Protein AF-A0A0F9PQX2-F1 (afdb_monomer)

Secondary structure (DSSP, 8-state):
--S-SEEE-SSEEEEE-TTSSEEEEEESSEEEEEESSSEEEEEESSEEEEE-TTSS-EEEEETTEEEEESS----S------SSS------SSTT--EEEEEE-TTS-EEEEEEE--SS---SEEEE-STT-------SSS-----S--------SSS--EEEE-TTS-EEEESS--

Mean predicted aligned error: 11.24 Å

Nearest PDB structures (foldseek):
  9c3c-assembly1_g  TM=1.958E-01  e=1.224E-01  Oryctolagus cuniculus
  5jse-assembly1_C  TM=3.329E-01  e=9.497E+00  Bacteriophage sp.
  4s36-assembly1_A  TM=2.434E-01  e=7.700E+00  Pseudomonas aeruginosa

Foldseek 3Di:
DPADQWDDDPFKTWGDDPVNQFIWMDGDFWTFGGPSVGGCWIDGPFWTWHADPVSQWIWIQGPVGIDTGHPDDDDDDDDDDDPDDDDDFDDPDPQDWTWDFDADPVRHTQWIWTDGDDDDDDIDTDGNDPPDDDDDDDPPDDDDDDDDDDDDDDPDPADWDFDQDPVRDTDIDRPYD

Solvent-accessible surface area (backbone atoms only — not comparable to full-atom values): 11531 Å² total; per-residue (Å²): 135,90,69,77,46,70,48,74,61,100,59,40,40,36,42,39,44,96,85,67,51,29,31,40,36,44,39,88,69,38,37,38,35,32,73,53,83,48,62,39,32,39,40,44,95,60,40,38,38,42,39,43,102,81,64,66,32,34,40,39,42,37,90,91,45,78,45,80,38,55,98,73,82,87,80,83,91,85,87,87,84,73,94,75,95,65,91,82,79,73,40,94,50,88,81,45,58,29,70,55,72,42,61,48,98,86,68,51,70,36,28,38,36,36,41,48,69,73,95,82,51,67,85,42,78,45,74,66,45,88,96,68,82,87,82,88,85,53,98,90,58,81,84,85,79,75,99,70,85,78,86,84,85,66,99,53,99,64,70,72,35,82,30,68,50,101,83,70,52,77,45,83,27,78,83,60,119

Radius of gyration: 27.49 Å; Cα contacts (8 Å, |Δi|>4): 256; chains: 1; bounding box: 55×36×87 Å

Sequence (177 aa):
GTNTRFLSDAVTSRMYAPNGADYISIGDSAIYLNDGARARLQIDGTHTYSFSPSGSKWVDVSNSGIALQGDTQITGLYTLIGDSVNLQMKAKTVGLKSVIGWYKSDGTRIGWMGHGTGANYDLTIRNEGTGGNVQLIADSGIVYVNDYLKVSTLTGTGNDYVCVNSVGQMFRSSSGC

Structure (mmCIF, N/CA/C/O backbone):
data_AF-A0A0F9PQX2-F1
#
_entry.id   AF-A0A0F9PQX2-F1
#
loop_
_atom_site.group_PDB
_atom_site.id
_atom_site.type_symbol
_atom_site.label_atom_id
_atom_site.label_alt_id
_atom_site.label_comp_id
_atom_site.label_asym_id
_atom_site.label_entity_id
_atom_site.label_seq_id
_atom_site.pdbx_PDB_ins_code
_atom_site.Cartn_x
_atom_site.Cartn_y
_atom_site.Cartn_z
_atom_site.occupancy
_atom_site.B_iso_or_equiv
_atom_site.auth_seq_id
_atom_site.auth_comp_id
_atom_site.auth_asym_id
_atom_site.auth_atom_id
_atom_site.pdbx_PDB_model_num
ATOM 1 N N . GLY A 1 1 ? 9.577 2.320 -43.385 1.00 61.12 1 GLY A N 1
ATOM 2 C CA . GLY A 1 1 ? 9.754 2.889 -42.035 1.00 61.12 1 GLY A CA 1
ATOM 3 C C . GLY A 1 1 ? 11.234 2.965 -41.746 1.00 61.12 1 GLY A C 1
ATOM 4 O O . GLY A 1 1 ? 11.917 1.999 -42.046 1.00 61.12 1 GLY A O 1
ATOM 5 N N . THR A 1 2 ? 11.720 4.099 -41.248 1.00 71.38 2 THR A N 1
ATOM 6 C CA . THR A 1 2 ? 13.156 4.422 -41.103 1.00 71.38 2 THR A CA 1
ATOM 7 C C . THR A 1 2 ? 13.705 4.213 -39.690 1.00 71.38 2 THR A C 1
ATOM 9 O O . THR A 1 2 ? 14.890 4.423 -39.467 1.00 71.38 2 THR A O 1
ATOM 12 N N . ASN A 1 3 ? 12.866 3.808 -38.734 1.00 76.25 3 ASN A N 1
ATOM 13 C CA . ASN A 1 3 ? 13.283 3.648 -37.343 1.00 76.25 3 ASN A CA 1
ATOM 14 C C . ASN A 1 3 ? 13.968 2.292 -37.129 1.00 76.25 3 ASN A C 1
ATOM 16 O O . ASN A 1 3 ? 13.419 1.247 -37.498 1.00 76.25 3 ASN A O 1
ATOM 20 N N . THR A 1 4 ? 15.141 2.317 -36.493 1.00 83.44 4 THR A N 1
ATOM 21 C CA . THR A 1 4 ? 15.836 1.126 -35.994 1.00 83.44 4 THR A CA 1
ATOM 22 C C . THR A 1 4 ? 14.923 0.376 -35.030 1.00 83.44 4 THR A C 1
ATOM 24 O O . THR A 1 4 ? 14.555 0.897 -33.983 1.00 83.44 4 THR A O 1
ATOM 27 N N . ARG A 1 5 ? 14.540 -0.853 -35.385 1.00 89.56 5 ARG A N 1
ATOM 28 C CA . ARG A 1 5 ? 13.660 -1.683 -34.545 1.00 89.56 5 ARG A CA 1
ATOM 29 C C . ARG A 1 5 ? 14.415 -2.474 -33.493 1.00 89.56 5 ARG A C 1
ATOM 31 O O . ARG A 1 5 ? 13.868 -2.719 -32.428 1.00 89.56 5 ARG A O 1
ATOM 38 N N . PHE A 1 6 ? 15.651 -2.845 -33.800 1.00 93.00 6 PHE A N 1
ATOM 39 C CA . PHE A 1 6 ? 16.544 -3.571 -32.912 1.00 93.00 6 PHE A CA 1
ATOM 40 C C . PHE A 1 6 ? 17.860 -2.811 -32.849 1.00 93.00 6 PHE A C 1
ATOM 42 O O . PHE A 1 6 ? 18.504 -2.606 -33.877 1.00 93.00 6 PHE A O 1
ATOM 49 N N . LEU A 1 7 ? 18.221 -2.367 -31.654 1.00 92.25 7 LEU A N 1
ATOM 50 C CA . LEU A 1 7 ? 19.501 -1.742 -31.356 1.00 92.25 7 LEU A CA 1
ATOM 51 C C . LEU A 1 7 ? 20.230 -2.649 -30.371 1.00 92.25 7 LEU A C 1
ATOM 53 O O . LEU A 1 7 ? 19.628 -3.096 -29.401 1.00 92.25 7 LEU A O 1
ATOM 57 N N . SER A 1 8 ? 21.506 -2.911 -30.609 1.00 95.44 8 SER A N 1
ATOM 58 C CA . SER A 1 8 ? 22.365 -3.602 -29.655 1.00 95.44 8 SER A CA 1
ATOM 59 C C . SER A 1 8 ? 23.750 -2.981 -29.738 1.00 95.44 8 SER A C 1
ATOM 61 O O . SER A 1 8 ? 24.311 -2.870 -30.829 1.00 95.44 8 SER A O 1
ATOM 63 N N . ASP A 1 9 ? 24.253 -2.516 -28.604 1.00 93.62 9 ASP A N 1
ATOM 64 C CA . ASP A 1 9 ? 25.588 -1.955 -28.446 1.00 93.62 9 ASP A CA 1
ATOM 65 C C . ASP A 1 9 ? 26.248 -2.506 -27.171 1.00 93.62 9 ASP A C 1
ATOM 67 O O . ASP A 1 9 ? 25.746 -3.444 -26.550 1.00 93.62 9 ASP A O 1
ATOM 71 N N . ALA A 1 10 ? 27.403 -1.951 -26.802 1.00 93.56 10 ALA A N 1
ATOM 72 C CA . ALA A 1 10 ? 28.181 -2.421 -25.661 1.00 93.56 10 ALA A CA 1
ATOM 73 C C . ALA A 1 10 ? 27.486 -2.241 -24.296 1.00 93.56 10 ALA A C 1
ATOM 75 O O . ALA A 1 10 ? 27.954 -2.827 -23.329 1.00 93.56 10 ALA A O 1
ATOM 76 N N . VAL A 1 11 ? 26.423 -1.433 -24.210 1.00 92.69 11 VAL A N 1
ATOM 77 C CA . VAL A 1 11 ? 25.771 -1.029 -22.951 1.00 92.69 11 VAL A CA 1
ATOM 78 C C . VAL A 1 11 ? 24.292 -1.426 -22.919 1.00 92.69 11 VAL A C 1
ATOM 80 O O . VAL A 1 11 ? 23.706 -1.597 -21.847 1.00 92.69 11 VAL A O 1
ATOM 83 N N . THR A 1 12 ? 23.627 -1.544 -24.073 1.00 94.38 12 THR A N 1
ATOM 84 C CA . THR A 1 12 ? 22.194 -1.847 -24.120 1.00 94.38 12 THR A CA 1
ATOM 85 C C . THR A 1 12 ? 21.776 -2.642 -25.349 1.00 94.38 12 THR A C 1
ATOM 87 O O . THR A 1 12 ? 22.291 -2.480 -26.451 1.00 94.38 12 THR A O 1
ATOM 90 N N . SER A 1 13 ? 20.756 -3.475 -25.165 1.00 96.62 13 SER A N 1
ATOM 91 C CA . SER A 1 13 ? 19.964 -4.054 -26.245 1.00 96.62 13 SER A CA 1
ATOM 92 C C . SER A 1 13 ? 18.519 -3.588 -26.120 1.00 96.62 13 SER A C 1
ATOM 94 O O . SER A 1 13 ? 17.923 -3.690 -25.047 1.00 96.62 13 SER A O 1
ATOM 96 N N . ARG A 1 14 ? 17.950 -3.054 -27.205 1.00 95.75 14 ARG A N 1
ATOM 97 C CA . ARG A 1 14 ? 16.610 -2.456 -27.241 1.00 95.75 14 ARG A CA 1
ATOM 98 C C . ARG A 1 14 ? 15.799 -2.934 -28.433 1.00 95.75 14 ARG A C 1
ATOM 100 O O . ARG A 1 14 ? 16.316 -3.036 -29.545 1.00 95.75 14 ARG A O 1
ATOM 107 N N . MET A 1 15 ? 14.506 -3.129 -28.201 1.00 95.88 15 MET A N 1
ATOM 108 C CA . MET A 1 15 ? 13.505 -3.352 -29.236 1.00 95.88 15 MET A CA 1
ATOM 109 C C . MET A 1 15 ? 12.474 -2.223 -29.197 1.00 95.88 15 MET A C 1
ATOM 111 O O . MET A 1 15 ? 11.785 -2.068 -28.191 1.00 95.88 15 MET A O 1
ATOM 115 N N . TYR A 1 16 ? 12.373 -1.450 -30.278 1.00 95.19 16 TYR A N 1
ATOM 116 C CA . TYR A 1 16 ? 11.485 -0.288 -30.381 1.00 95.19 16 TYR A CA 1
ATOM 117 C C . TYR A 1 16 ? 10.166 -0.627 -31.082 1.00 95.19 16 TYR A C 1
ATOM 119 O O . TYR A 1 16 ? 10.132 -1.364 -32.075 1.00 95.19 16 TYR A O 1
ATOM 127 N N . ALA A 1 17 ? 9.080 -0.016 -30.615 1.00 93.06 17 ALA A N 1
ATOM 128 C CA . ALA A 1 17 ? 7.817 0.031 -31.333 1.00 93.06 17 ALA A CA 1
ATOM 129 C C . ALA A 1 17 ? 7.940 0.882 -32.616 1.00 93.06 17 ALA A C 1
ATOM 131 O O . ALA A 1 17 ? 8.841 1.718 -32.743 1.00 93.06 17 ALA A O 1
ATOM 132 N N . PRO A 1 18 ? 7.021 0.731 -33.591 1.00 91.31 18 PRO A N 1
ATOM 133 C CA . PRO A 1 18 ? 7.057 1.507 -34.833 1.00 91.31 18 PRO A CA 1
ATOM 134 C C . PRO A 1 18 ? 7.008 3.028 -34.632 1.00 91.31 18 PRO A C 1
ATOM 136 O O . PRO A 1 18 ? 7.505 3.760 -35.488 1.00 91.31 18 PRO A O 1
ATOM 139 N N . ASN A 1 19 ? 6.442 3.491 -33.512 1.00 89.75 19 ASN A N 1
ATOM 140 C CA . ASN A 1 19 ? 6.377 4.908 -33.150 1.00 89.75 19 ASN A CA 1
ATOM 141 C C . ASN A 1 19 ? 7.753 5.505 -32.783 1.00 89.75 19 ASN A C 1
ATOM 143 O O . ASN A 1 19 ? 7.885 6.723 -32.743 1.00 89.75 19 ASN A O 1
ATOM 147 N N . GLY A 1 20 ? 8.774 4.665 -32.561 1.00 87.38 20 GLY A N 1
ATOM 148 C CA . GLY A 1 20 ? 10.138 5.071 -32.217 1.00 87.38 20 GLY A CA 1
ATOM 149 C C . GLY A 1 20 ? 10.330 5.545 -30.773 1.00 87.38 20 GLY A C 1
ATOM 150 O O . GLY A 1 20 ? 11.449 5.901 -30.418 1.00 87.38 20 GLY A O 1
ATOM 151 N N . ALA A 1 21 ? 9.276 5.545 -29.955 1.00 90.75 21 ALA A N 1
ATOM 152 C CA . ALA A 1 21 ? 9.302 6.028 -28.577 1.00 90.75 21 ALA A CA 1
ATOM 153 C C . ALA A 1 21 ? 9.180 4.881 -27.566 1.00 90.75 21 ALA A C 1
ATOM 155 O O . ALA A 1 21 ? 9.962 4.825 -26.622 1.00 90.75 21 ALA A O 1
ATOM 156 N N . ASP A 1 22 ? 8.258 3.940 -27.778 1.00 95.31 22 ASP A N 1
ATOM 157 C CA . ASP A 1 22 ? 8.046 2.831 -26.844 1.00 95.31 22 ASP A CA 1
ATOM 158 C C . ASP A 1 22 ? 9.103 1.756 -27.093 1.00 95.31 22 ASP A C 1
ATOM 160 O O . ASP A 1 22 ? 9.437 1.457 -28.246 1.00 95.31 22 ASP A O 1
ATOM 164 N N . TYR A 1 23 ? 9.626 1.144 -26.034 1.00 95.62 23 TYR A N 1
ATOM 165 C CA . TYR A 1 23 ? 10.641 0.106 -26.185 1.00 95.62 23 TYR A CA 1
ATOM 166 C C . TYR A 1 23 ? 10.720 -0.851 -25.003 1.00 95.62 23 TYR A C 1
ATOM 168 O O . TYR A 1 23 ? 10.335 -0.538 -23.879 1.00 95.62 23 TYR A O 1
ATOM 176 N N . ILE A 1 24 ? 11.302 -2.018 -25.260 1.00 97.38 24 ILE A N 1
ATOM 177 C CA . ILE A 1 24 ? 11.838 -2.908 -24.228 1.00 97.38 24 ILE A CA 1
ATOM 178 C C . ILE A 1 24 ? 13.358 -2.808 -24.299 1.00 97.38 24 ILE A C 1
ATOM 180 O O . ILE A 1 24 ? 13.917 -2.829 -25.397 1.00 97.38 24 ILE A O 1
ATOM 184 N N . SER A 1 25 ? 14.034 -2.682 -23.159 1.00 96.31 25 SER A N 1
ATOM 185 C CA . SER A 1 25 ? 15.495 -2.625 -23.113 1.00 96.31 25 SER A CA 1
ATOM 186 C C . SER A 1 25 ? 16.081 -3.453 -21.990 1.00 96.31 25 SER A C 1
ATOM 188 O O . SER A 1 25 ? 15.553 -3.459 -20.882 1.00 96.31 25 SER A O 1
ATOM 190 N N . ILE A 1 26 ? 17.234 -4.043 -22.264 1.00 96.81 26 ILE A N 1
ATOM 191 C CA . ILE A 1 26 ? 18.132 -4.629 -21.277 1.00 96.81 26 ILE A CA 1
ATOM 192 C C . ILE A 1 26 ? 19.424 -3.818 -21.350 1.00 96.81 26 ILE A C 1
ATOM 194 O O . ILE A 1 26 ? 19.925 -3.551 -22.445 1.00 96.81 26 ILE A O 1
ATOM 198 N N . GLY A 1 27 ? 19.935 -3.375 -20.211 1.00 94.81 27 GLY A N 1
ATOM 199 C CA . GLY A 1 27 ? 21.250 -2.754 -20.110 1.00 94.81 27 GLY A CA 1
ATOM 200 C C . GLY A 1 27 ? 21.977 -3.232 -18.865 1.00 94.81 27 GLY A C 1
ATOM 201 O O . GLY A 1 27 ? 21.420 -4.002 -18.083 1.00 94.81 27 GLY A O 1
ATOM 202 N N . ASP A 1 28 ? 23.197 -2.743 -18.674 1.00 93.38 28 ASP A N 1
ATOM 203 C CA . ASP A 1 28 ? 24.102 -3.230 -17.624 1.00 93.38 28 ASP A CA 1
ATOM 204 C C . ASP A 1 28 ? 23.504 -3.182 -16.210 1.00 93.38 28 ASP A C 1
ATOM 206 O O . ASP A 1 28 ? 23.760 -4.064 -15.393 1.00 93.38 28 ASP A O 1
ATOM 210 N N . SER A 1 29 ? 22.680 -2.171 -15.923 1.00 92.94 29 SER A N 1
ATOM 211 C CA . SER A 1 29 ? 22.151 -1.935 -14.573 1.00 92.94 29 SER A CA 1
ATOM 212 C C . SER A 1 29 ? 20.685 -2.324 -14.387 1.00 92.94 29 SER A C 1
ATOM 214 O O . SER A 1 29 ? 20.235 -2.425 -13.246 1.00 92.94 29 SER A O 1
ATOM 216 N N . ALA A 1 30 ? 19.915 -2.470 -15.471 1.00 96.19 30 ALA A N 1
ATOM 217 C CA . ALA A 1 30 ? 18.467 -2.631 -15.377 1.00 96.19 30 ALA A CA 1
ATOM 218 C C . ALA A 1 30 ? 17.799 -3.123 -16.670 1.00 96.19 30 ALA A C 1
ATOM 220 O O . ALA A 1 30 ? 18.296 -2.944 -17.786 1.00 96.19 30 ALA A O 1
ATOM 221 N N . ILE A 1 31 ? 16.604 -3.684 -16.495 1.00 97.94 31 ILE A N 1
ATOM 222 C CA . ILE A 1 31 ? 15.662 -4.052 -17.553 1.00 97.94 31 ILE A CA 1
ATOM 223 C C . ILE A 1 31 ? 14.472 -3.093 -17.501 1.00 97.94 31 ILE A C 1
ATOM 225 O O . ILE A 1 31 ? 13.959 -2.807 -16.420 1.00 97.94 31 ILE A O 1
ATOM 229 N N . TYR A 1 32 ? 14.001 -2.634 -18.663 1.00 97.25 32 TYR A N 1
ATOM 230 C CA . TYR A 1 32 ? 12.886 -1.694 -18.780 1.00 97.25 32 TYR A CA 1
ATOM 231 C C . TYR A 1 32 ? 11.860 -2.120 -19.829 1.00 97.25 32 TYR A C 1
ATOM 233 O O . TYR A 1 32 ? 12.220 -2.576 -20.914 1.00 97.25 32 TYR A O 1
ATOM 241 N N . LEU A 1 33 ? 10.585 -1.858 -19.540 1.00 97.50 33 LEU A N 1
ATOM 242 C CA . LEU A 1 33 ? 9.528 -1.680 -20.540 1.00 97.50 33 LEU A CA 1
ATOM 243 C C . LEU A 1 33 ? 9.114 -0.208 -20.479 1.00 97.50 33 LEU A C 1
ATOM 245 O O . LEU A 1 33 ? 8.708 0.244 -19.413 1.00 97.50 33 LEU A O 1
ATOM 249 N N . ASN A 1 34 ? 9.221 0.540 -21.572 1.00 95.69 34 ASN A N 1
ATOM 250 C CA . ASN A 1 34 ? 9.016 1.989 -21.628 1.00 95.69 34 ASN A CA 1
ATOM 251 C C . ASN A 1 34 ? 7.887 2.348 -22.610 1.00 95.69 34 ASN A C 1
ATOM 253 O O . ASN A 1 34 ? 7.820 1.778 -23.697 1.00 95.69 34 ASN A O 1
ATOM 257 N N . ASP A 1 35 ? 7.014 3.284 -22.226 1.00 95.06 35 ASP A N 1
ATOM 258 C CA . ASP A 1 35 ? 5.889 3.796 -23.035 1.00 95.06 35 ASP A CA 1
ATOM 259 C C . ASP A 1 35 ? 6.214 5.087 -23.809 1.00 95.06 35 ASP A C 1
ATOM 261 O O . ASP A 1 35 ? 5.326 5.880 -24.118 1.00 95.06 35 ASP A O 1
ATOM 265 N N . GLY A 1 36 ? 7.500 5.355 -24.035 1.00 92.00 36 GLY A N 1
ATOM 266 C CA . GLY A 1 36 ? 7.998 6.561 -24.688 1.00 92.00 36 GLY A CA 1
ATOM 267 C C . GLY A 1 36 ? 8.107 7.778 -23.773 1.00 92.00 36 GLY A C 1
ATOM 268 O O . GLY A 1 36 ? 8.879 8.689 -24.071 1.00 92.00 36 GLY A O 1
ATOM 269 N N . ALA A 1 37 ? 7.399 7.794 -22.642 1.00 93.06 37 ALA A N 1
ATOM 270 C CA . ALA A 1 37 ? 7.508 8.849 -21.641 1.00 93.06 37 ALA A CA 1
ATOM 271 C C . ALA A 1 37 ? 8.295 8.390 -20.410 1.00 93.06 37 ALA A C 1
ATOM 273 O O . ALA A 1 37 ? 9.038 9.179 -19.820 1.00 93.06 37 ALA A O 1
ATOM 274 N N . ARG A 1 38 ? 8.118 7.133 -19.987 1.00 93.56 38 ARG A N 1
ATOM 275 C CA . ARG A 1 38 ? 8.775 6.570 -18.804 1.00 93.56 38 ARG A CA 1
ATOM 276 C C . ARG A 1 38 ? 8.770 5.045 -18.795 1.00 93.56 38 ARG A C 1
ATOM 278 O O . ARG A 1 38 ? 8.050 4.384 -19.538 1.00 93.56 38 ARG A O 1
ATOM 285 N N . ALA A 1 39 ? 9.526 4.473 -17.863 1.00 95.12 39 ALA A N 1
ATOM 286 C CA . ALA A 1 39 ? 9.416 3.056 -17.556 1.00 95.12 39 ALA A CA 1
ATOM 287 C C . ALA A 1 39 ? 8.019 2.725 -16.991 1.00 95.12 39 ALA A C 1
ATOM 289 O O . ALA A 1 39 ? 7.534 3.361 -16.058 1.00 95.12 39 ALA A O 1
ATOM 290 N N . ARG A 1 40 ? 7.383 1.707 -17.570 1.00 97.25 40 ARG A N 1
ATOM 291 C CA . ARG A 1 40 ? 6.201 0.987 -17.075 1.00 97.25 40 ARG A CA 1
ATOM 292 C C . ARG A 1 40 ? 6.590 -0.093 -16.086 1.00 97.25 40 ARG A C 1
ATOM 294 O O . ARG A 1 40 ? 5.910 -0.286 -15.089 1.00 97.25 40 ARG A O 1
ATOM 301 N N . LEU A 1 41 ? 7.674 -0.785 -16.411 1.00 97.88 41 LEU A N 1
ATOM 302 C CA . LEU A 1 41 ? 8.306 -1.815 -15.610 1.00 97.88 41 LEU A CA 1
ATOM 303 C C . LEU A 1 41 ? 9.800 -1.512 -15.601 1.00 97.88 41 LEU A C 1
ATOM 305 O O . LEU A 1 41 ? 10.373 -1.258 -16.662 1.00 97.88 41 LEU A O 1
ATOM 309 N N . GLN A 1 42 ? 10.404 -1.530 -14.422 1.00 97.56 42 GLN A N 1
ATOM 310 C CA . GLN A 1 42 ? 11.849 -1.455 -14.237 1.00 97.56 42 GLN A CA 1
ATOM 311 C C . GLN A 1 42 ? 12.261 -2.563 -13.279 1.00 97.56 42 GLN A C 1
ATOM 313 O O . GLN A 1 42 ? 11.629 -2.737 -12.242 1.00 97.56 42 GLN A O 1
ATOM 318 N N . ILE A 1 43 ? 13.321 -3.284 -13.617 1.00 97.94 43 ILE A N 1
ATOM 319 C CA . ILE A 1 43 ? 13.946 -4.272 -12.741 1.00 97.94 43 ILE A CA 1
ATOM 320 C C . ILE A 1 43 ? 15.420 -3.908 -12.656 1.00 97.94 43 ILE A C 1
ATOM 322 O O . ILE A 1 43 ? 16.096 -3.882 -13.684 1.00 97.94 43 ILE A O 1
ATOM 326 N N . ASP A 1 44 ? 15.903 -3.617 -11.456 1.00 96.25 44 ASP A N 1
ATOM 327 C CA . ASP A 1 44 ? 17.314 -3.359 -11.173 1.00 96.25 44 ASP A CA 1
ATOM 328 C C . ASP A 1 44 ? 17.826 -4.274 -10.052 1.00 96.25 44 ASP A C 1
ATOM 330 O O . ASP A 1 44 ? 17.121 -5.167 -9.582 1.00 96.25 44 ASP A O 1
ATOM 334 N N . GLY A 1 45 ? 19.077 -4.078 -9.629 1.00 95.56 45 GLY A N 1
ATOM 335 C CA . GLY A 1 45 ? 19.710 -4.921 -8.610 1.00 95.56 45 GLY A CA 1
ATOM 336 C C . GLY A 1 45 ? 19.071 -4.854 -7.215 1.00 95.56 45 GLY A C 1
ATOM 337 O O . GLY A 1 45 ? 19.468 -5.612 -6.333 1.00 95.56 45 GLY A O 1
ATOM 338 N N . THR A 1 46 ? 18.116 -3.952 -6.985 1.00 96.88 46 THR A N 1
ATOM 339 C CA . THR A 1 46 ? 17.526 -3.690 -5.663 1.00 96.88 46 THR A CA 1
ATOM 340 C C . THR A 1 46 ? 16.004 -3.600 -5.658 1.00 96.88 46 THR A C 1
ATOM 342 O O . THR A 1 46 ? 15.400 -3.826 -4.606 1.00 96.88 46 THR A O 1
ATOM 345 N N . HIS A 1 47 ? 15.388 -3.286 -6.799 1.00 97.69 47 HIS A N 1
ATOM 346 C CA . HIS A 1 47 ? 13.960 -3.024 -6.907 1.00 97.69 47 HIS A CA 1
ATOM 347 C C . HIS A 1 47 ? 13.363 -3.606 -8.192 1.00 97.69 47 HIS A C 1
ATOM 349 O O . HIS A 1 47 ? 13.998 -3.682 -9.244 1.00 97.69 47 HIS A O 1
ATOM 355 N N . THR A 1 48 ? 12.085 -3.964 -8.110 1.00 98.25 48 THR A N 1
ATOM 356 C CA . THR A 1 48 ? 11.196 -4.175 -9.252 1.00 98.25 48 THR A CA 1
ATOM 357 C C . THR A 1 48 ? 10.023 -3.216 -9.131 1.00 98.25 48 THR A C 1
ATOM 359 O O . THR A 1 48 ? 9.222 -3.313 -8.202 1.00 98.25 48 THR A O 1
ATOM 362 N N . TYR A 1 49 ? 9.905 -2.303 -10.088 1.00 97.88 49 TYR A N 1
ATOM 363 C CA . TYR A 1 49 ? 8.872 -1.280 -10.115 1.00 97.88 49 TYR A CA 1
ATOM 364 C C . TYR A 1 49 ? 7.855 -1.531 -11.218 1.00 97.88 49 TYR A C 1
ATOM 366 O O . TYR A 1 49 ? 8.237 -1.743 -12.364 1.00 97.88 49 TYR A O 1
ATOM 374 N N . SER A 1 50 ? 6.568 -1.385 -10.910 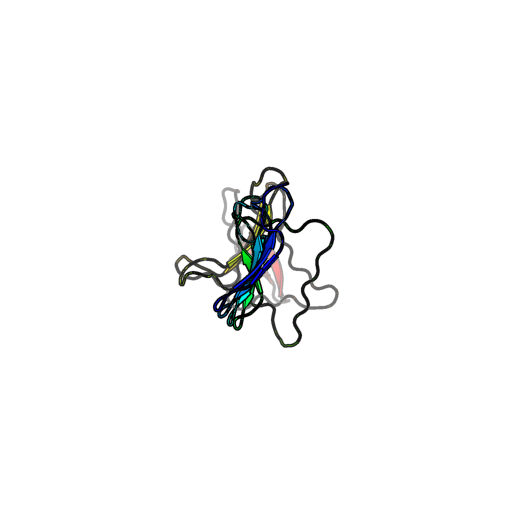1.00 97.88 50 SER A N 1
ATOM 375 C CA . SER A 1 50 ? 5.491 -1.296 -11.902 1.00 97.88 50 SER A CA 1
ATOM 376 C C . SER A 1 50 ? 4.768 0.042 -11.768 1.00 97.88 50 SER A C 1
ATOM 378 O O . SER A 1 50 ? 4.037 0.251 -10.801 1.00 97.88 50 SER A O 1
ATOM 380 N N . PHE A 1 51 ? 4.943 0.938 -12.737 1.00 97.38 51 PHE A N 1
ATOM 381 C CA . PHE A 1 51 ? 4.437 2.313 -12.713 1.00 97.38 51 PHE A CA 1
ATOM 382 C C . PHE A 1 51 ? 3.097 2.478 -13.446 1.00 97.38 51 PHE A C 1
ATOM 384 O O . PHE A 1 51 ? 2.803 1.786 -14.420 1.00 97.38 51 PHE A O 1
ATOM 391 N N . SER A 1 52 ? 2.286 3.448 -13.012 1.00 95.81 52 SER A N 1
ATOM 392 C CA . SER A 1 52 ? 1.038 3.867 -13.667 1.00 95.81 52 SER A CA 1
ATOM 393 C C . SER A 1 52 ? 1.272 4.761 -14.904 1.00 95.81 52 SER A C 1
ATOM 395 O O . SER A 1 52 ? 2.359 5.315 -15.075 1.00 95.81 52 SER A O 1
ATOM 397 N N . PRO A 1 53 ? 0.275 4.945 -15.806 1.00 94.50 53 PRO A N 1
ATOM 398 C CA . PRO A 1 53 ? 0.347 5.835 -16.990 1.00 94.50 53 PRO A CA 1
ATOM 399 C C . PRO A 1 53 ? 0.704 7.287 -16.717 1.00 94.50 53 PRO A C 1
ATOM 401 O O . PRO A 1 53 ? 1.110 7.982 -17.639 1.00 94.50 53 PRO A O 1
ATOM 404 N N . SER A 1 54 ? 0.596 7.750 -15.473 1.00 93.31 54 SER A N 1
ATOM 405 C CA . SER A 1 54 ? 1.038 9.084 -15.061 1.00 93.31 54 SER A CA 1
ATOM 406 C C . SER A 1 54 ? 2.383 9.078 -14.325 1.00 93.31 54 SER A C 1
ATOM 408 O O . SER A 1 54 ? 2.961 10.139 -14.119 1.00 93.31 54 SER A O 1
ATOM 410 N N . GLY A 1 55 ? 2.883 7.905 -13.918 1.00 93.56 55 GLY A N 1
ATOM 411 C CA . GLY A 1 55 ? 4.054 7.759 -13.050 1.00 93.56 55 GLY A CA 1
ATOM 412 C C . GLY A 1 55 ? 3.778 8.098 -11.582 1.00 93.56 55 GLY A C 1
ATOM 413 O O . GLY A 1 55 ? 4.657 7.950 -10.745 1.00 93.56 55 GLY A O 1
ATOM 414 N N . SER A 1 56 ? 2.560 8.531 -11.242 1.00 94.88 56 SER A N 1
ATOM 415 C CA . SER A 1 56 ? 2.214 9.013 -9.895 1.00 94.88 56 SER A CA 1
ATOM 416 C C . SER A 1 56 ? 1.886 7.897 -8.903 1.00 94.88 56 SER A C 1
ATOM 418 O O . SER A 1 56 ? 1.758 8.162 -7.713 1.00 94.88 56 SER A O 1
ATOM 420 N N . LYS A 1 57 ? 1.682 6.669 -9.392 1.00 96.62 57 LYS A N 1
ATOM 421 C CA . LYS A 1 57 ? 1.392 5.485 -8.574 1.00 96.62 57 LYS A CA 1
ATOM 422 C C . LYS A 1 57 ? 2.233 4.327 -9.075 1.00 96.62 57 LYS A C 1
ATOM 424 O O . LYS A 1 57 ? 2.404 4.195 -10.290 1.00 96.62 57 LYS A O 1
ATOM 429 N N . TRP A 1 58 ? 2.741 3.502 -8.172 1.00 97.00 58 TRP A N 1
ATOM 430 C CA . TRP A 1 58 ? 3.519 2.329 -8.551 1.00 97.00 58 TRP A CA 1
ATOM 431 C C . TRP A 1 58 ? 3.517 1.261 -7.466 1.00 97.00 58 TRP A C 1
ATOM 433 O O . TRP A 1 58 ? 3.238 1.536 -6.299 1.00 97.00 58 TRP A O 1
ATOM 443 N N . VAL A 1 59 ? 3.831 0.037 -7.874 1.00 97.75 59 VAL A N 1
ATOM 444 C CA . VAL A 1 59 ? 4.194 -1.050 -6.965 1.00 97.75 59 VAL A CA 1
ATOM 445 C C . VAL A 1 59 ? 5.708 -1.158 -6.965 1.00 97.75 59 VAL A C 1
ATOM 447 O O . VAL A 1 59 ? 6.312 -1.165 -8.035 1.00 97.75 59 VAL A O 1
ATOM 450 N N . ASP A 1 60 ? 6.300 -1.220 -5.782 1.00 97.62 60 ASP A N 1
ATOM 451 C CA . ASP A 1 60 ? 7.728 -1.426 -5.564 1.00 97.62 60 ASP A CA 1
ATOM 452 C C . ASP A 1 60 ? 7.928 -2.734 -4.798 1.00 97.62 60 ASP A C 1
ATOM 454 O O . ASP A 1 60 ? 7.382 -2.901 -3.706 1.00 97.62 60 ASP A O 1
ATOM 458 N N . VAL A 1 61 ? 8.678 -3.662 -5.383 1.00 98.06 61 VAL A N 1
ATOM 459 C CA . VAL A 1 61 ? 9.163 -4.867 -4.712 1.00 98.06 61 VAL A CA 1
ATOM 460 C C . VAL A 1 61 ? 10.666 -4.718 -4.532 1.00 98.06 61 VAL A C 1
ATOM 462 O O . VAL A 1 61 ? 11.410 -4.7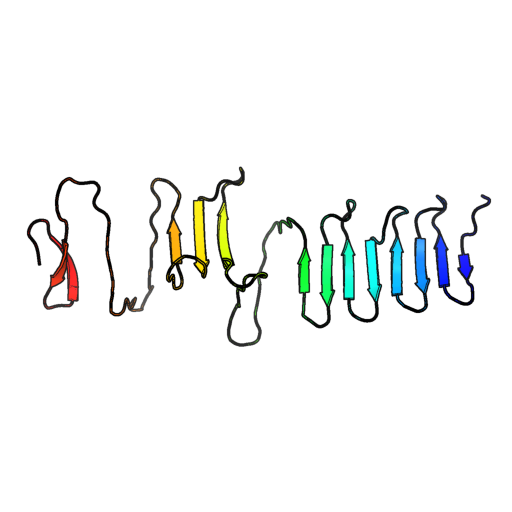10 -5.509 1.00 98.06 61 VAL A O 1
ATOM 465 N N . SER A 1 62 ? 11.106 -4.628 -3.281 1.00 96.75 62 SER A N 1
ATOM 466 C CA . SER A 1 62 ? 12.501 -4.385 -2.913 1.00 96.75 62 SER A CA 1
ATOM 467 C C . SER A 1 62 ? 13.004 -5.409 -1.901 1.00 96.75 62 SER A C 1
ATOM 469 O O . SER A 1 62 ? 12.229 -6.170 -1.316 1.00 96.75 62 SER A O 1
ATOM 471 N N . ASN A 1 63 ? 14.297 -5.340 -1.584 1.00 93.69 63 ASN A N 1
ATOM 472 C CA . ASN A 1 63 ? 14.891 -6.094 -0.472 1.00 93.69 63 ASN A CA 1
ATOM 473 C C . AS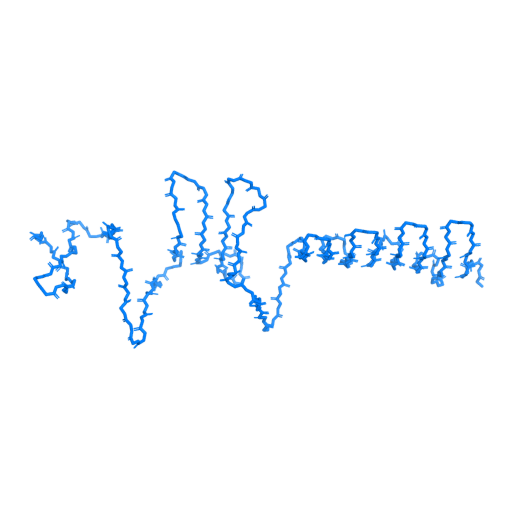N A 1 63 ? 14.239 -5.795 0.895 1.00 93.69 63 ASN A C 1
ATOM 475 O O . ASN A 1 63 ? 14.408 -6.569 1.833 1.00 93.69 63 ASN A O 1
ATOM 479 N N . SER A 1 64 ? 13.505 -4.683 1.024 1.00 90.75 64 SER A N 1
ATOM 480 C CA . SER A 1 64 ? 12.793 -4.304 2.254 1.00 90.75 64 SER A CA 1
ATOM 481 C C . SER A 1 64 ? 11.315 -4.725 2.263 1.00 90.75 64 SER A C 1
ATOM 483 O O . SER A 1 64 ? 10.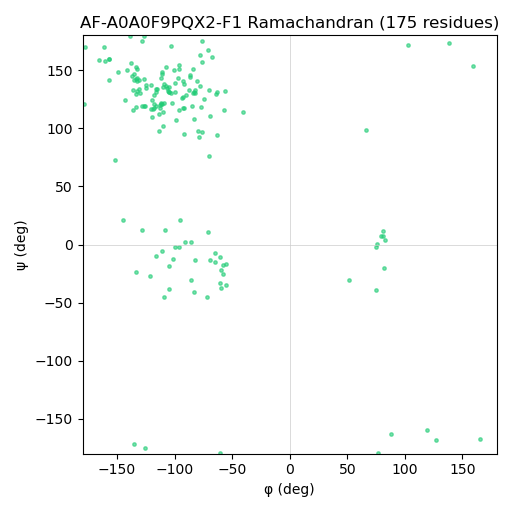628 -4.492 3.257 1.00 90.75 64 SER A O 1
ATOM 485 N N . GLY A 1 65 ? 10.812 -5.328 1.178 1.00 92.44 65 GLY A N 1
ATOM 486 C CA . GLY A 1 65 ? 9.427 -5.785 1.040 1.00 92.44 65 GLY A CA 1
ATOM 487 C C . GLY A 1 65 ? 8.669 -5.122 -0.113 1.00 92.44 65 GLY A C 1
ATOM 488 O O . GLY A 1 65 ? 9.270 -4.605 -1.055 1.00 92.44 65 GLY A O 1
ATOM 489 N N . ILE A 1 66 ? 7.333 -5.160 -0.033 1.00 94.62 66 ILE A N 1
ATOM 490 C CA . ILE A 1 66 ? 6.415 -4.644 -1.060 1.00 94.62 66 ILE A CA 1
ATOM 491 C C . ILE A 1 66 ? 5.785 -3.329 -0.592 1.00 94.62 66 ILE A C 1
ATOM 493 O O . ILE A 1 66 ? 5.247 -3.259 0.514 1.00 94.62 66 ILE A O 1
ATOM 497 N N . ALA A 1 67 ? 5.784 -2.311 -1.452 1.00 93.56 67 ALA A N 1
ATOM 498 C CA . ALA A 1 67 ? 5.087 -1.051 -1.226 1.00 93.56 67 ALA A CA 1
ATOM 499 C C . ALA A 1 67 ? 4.127 -0.721 -2.377 1.00 93.56 67 ALA A C 1
ATOM 501 O O . ALA A 1 67 ? 4.483 -0.792 -3.552 1.00 93.56 67 ALA A O 1
ATOM 502 N N . LEU A 1 68 ? 2.912 -0.297 -2.021 1.00 95.06 68 LEU A N 1
ATOM 503 C CA . LEU A 1 68 ? 1.981 0.376 -2.925 1.00 95.06 68 LEU A CA 1
ATOM 504 C C . LEU A 1 68 ? 2.146 1.882 -2.713 1.00 95.06 68 LEU A C 1
ATOM 506 O O . LEU A 1 68 ? 1.911 2.379 -1.613 1.00 95.06 68 LEU A O 1
ATOM 510 N N . GLN A 1 69 ? 2.605 2.595 -3.735 1.00 94.25 69 GLN A N 1
ATOM 511 C CA . GLN A 1 69 ? 3.053 3.983 -3.623 1.00 94.25 69 GLN A CA 1
ATOM 512 C C . GLN A 1 69 ? 2.107 4.945 -4.346 1.00 94.25 69 GLN A C 1
ATOM 514 O O . GLN A 1 69 ? 1.502 4.606 -5.368 1.00 94.25 69 GLN A O 1
ATOM 519 N N . GLY A 1 70 ? 2.000 6.162 -3.808 1.00 91.94 70 GLY A N 1
ATOM 520 C CA . GLY A 1 70 ? 0.982 7.146 -4.186 1.00 91.94 70 GLY A CA 1
ATOM 521 C C . GLY A 1 70 ? -0.394 6.828 -3.589 1.00 91.94 70 GLY A C 1
ATOM 522 O O . GLY A 1 70 ? -0.559 5.830 -2.886 1.00 91.94 70 GLY A O 1
ATOM 523 N N . ASP A 1 71 ? -1.393 7.663 -3.889 1.00 88.56 71 ASP A N 1
ATOM 524 C CA . ASP A 1 71 ? -2.775 7.504 -3.407 1.00 88.56 71 ASP A CA 1
ATOM 525 C C . ASP A 1 71 ? -3.454 6.299 -4.078 1.00 88.56 71 ASP A C 1
ATOM 527 O O . ASP A 1 71 ? -4.226 6.427 -5.033 1.00 88.56 71 ASP A O 1
ATOM 531 N N . THR A 1 72 ? -3.100 5.094 -3.643 1.00 90.62 72 THR A N 1
ATOM 532 C CA . THR A 1 72 ? -3.533 3.837 -4.255 1.00 90.62 72 THR A CA 1
ATOM 533 C C . THR A 1 72 ? -4.831 3.349 -3.625 1.00 90.62 72 THR A C 1
ATOM 535 O O . THR A 1 72 ? -4.937 3.217 -2.410 1.00 90.62 72 THR A O 1
ATOM 538 N N . GLN A 1 73 ? -5.815 3.042 -4.470 1.00 89.56 73 GLN A N 1
ATOM 539 C CA . GLN A 1 73 ? -7.065 2.405 -4.073 1.00 89.56 73 GLN A CA 1
ATOM 540 C C . GLN A 1 73 ? -7.034 0.939 -4.509 1.00 89.56 73 GLN A C 1
ATOM 542 O O . GLN A 1 73 ? -6.736 0.651 -5.667 1.00 89.56 73 GLN A O 1
ATOM 547 N N . ILE A 1 74 ? -7.371 0.028 -3.596 1.00 90.19 74 ILE A N 1
ATOM 548 C CA . ILE A 1 74 ? -7.609 -1.388 -3.900 1.00 90.19 74 ILE A CA 1
ATOM 549 C C . ILE A 1 74 ? -9.124 -1.588 -3.926 1.00 90.19 74 ILE A C 1
ATOM 551 O O . ILE A 1 74 ? -9.806 -1.276 -2.951 1.00 90.19 74 ILE A O 1
ATOM 555 N N . THR A 1 75 ? -9.658 -2.052 -5.053 1.00 88.94 75 THR A N 1
ATOM 556 C CA . THR A 1 75 ? -11.089 -2.324 -5.233 1.00 88.94 75 THR A CA 1
ATOM 557 C C . THR A 1 75 ? -11.347 -3.830 -5.274 1.00 88.94 75 THR A C 1
ATOM 559 O O . THR A 1 75 ? -10.476 -4.610 -5.653 1.00 88.94 75 THR A O 1
ATOM 562 N N . GLY A 1 76 ? -12.552 -4.245 -4.877 1.00 92.12 76 GLY A N 1
ATOM 563 C CA . GLY A 1 76 ? -12.909 -5.660 -4.743 1.00 92.12 76 GLY A CA 1
ATOM 564 C C . GLY A 1 76 ? -12.574 -6.238 -3.365 1.00 92.12 76 GLY A C 1
ATOM 565 O O . GLY A 1 76 ? -12.398 -5.502 -2.395 1.00 92.12 76 GLY A O 1
ATOM 566 N N . LEU A 1 77 ? -12.533 -7.568 -3.275 1.00 91.19 77 LEU A N 1
ATOM 567 C CA . LEU A 1 77 ? -12.163 -8.277 -2.050 1.00 91.19 77 LEU A CA 1
ATOM 568 C C . LEU A 1 77 ? -10.636 -8.362 -1.938 1.00 91.19 77 LEU A C 1
ATOM 570 O O . LEU A 1 77 ? -9.968 -8.775 -2.884 1.00 91.19 77 LEU A O 1
ATOM 574 N N . TYR A 1 78 ? -10.094 -8.002 -0.775 1.00 90.56 78 TYR A N 1
ATOM 575 C CA . TYR A 1 78 ? -8.666 -8.085 -0.470 1.00 90.56 78 TYR A CA 1
ATOM 576 C C . TYR A 1 78 ? -8.444 -8.782 0.874 1.00 90.56 78 TYR A C 1
ATOM 578 O O . TYR A 1 78 ? -9.193 -8.574 1.828 1.00 90.56 78 TYR A O 1
ATOM 586 N N . THR A 1 79 ? -7.397 -9.601 0.956 1.00 89.25 79 THR A N 1
ATOM 587 C CA . THR A 1 79 ? -6.994 -10.303 2.178 1.00 89.25 79 THR A CA 1
ATOM 588 C C . THR A 1 79 ? -5.479 -10.218 2.334 1.00 89.25 79 THR A C 1
ATOM 590 O O . THR A 1 79 ? -4.745 -10.480 1.383 1.00 89.25 79 THR A O 1
ATOM 593 N N . LEU A 1 80 ? -5.018 -9.870 3.539 1.00 85.88 80 LEU A N 1
ATOM 594 C CA . LEU A 1 80 ? -3.609 -9.887 3.930 1.00 85.88 80 LEU A CA 1
ATOM 595 C C . LEU A 1 80 ? -3.407 -10.971 4.990 1.00 85.88 80 LEU A C 1
ATOM 597 O O . LEU A 1 80 ? -3.988 -10.889 6.070 1.00 85.88 80 LEU A O 1
ATOM 601 N N . ILE A 1 81 ? -2.587 -11.972 4.676 1.00 83.19 81 ILE A N 1
ATOM 602 C CA . ILE A 1 81 ? -2.257 -13.079 5.579 1.00 83.19 81 ILE A CA 1
ATOM 603 C C . ILE A 1 81 ? -0.780 -12.946 5.949 1.00 83.19 81 ILE A C 1
ATOM 605 O O . ILE A 1 81 ? 0.079 -12.944 5.071 1.00 83.19 81 ILE A O 1
ATOM 609 N N . GLY A 1 82 ? -0.491 -12.795 7.241 1.00 78.88 82 GLY A N 1
ATOM 610 C CA . GLY A 1 82 ? 0.872 -12.840 7.767 1.00 78.88 82 GLY A CA 1
ATOM 611 C C . GLY A 1 82 ? 1.235 -14.262 8.187 1.00 78.88 82 GLY A C 1
ATOM 612 O O . GLY A 1 82 ? 0.411 -14.938 8.794 1.00 78.88 82 GLY A O 1
ATOM 613 N N . ASP A 1 83 ? 2.455 -14.698 7.878 1.00 78.19 83 ASP A N 1
ATOM 614 C CA . ASP A 1 83 ? 2.946 -16.042 8.215 1.00 78.19 83 ASP A CA 1
ATOM 615 C C . ASP A 1 83 ? 3.222 -16.196 9.725 1.00 78.19 83 ASP A C 1
ATOM 617 O O . ASP A 1 83 ? 2.781 -17.154 10.353 1.00 78.19 83 ASP A O 1
ATOM 621 N N . SER A 1 84 ? 3.882 -15.210 10.355 1.00 62.72 84 SER A N 1
ATOM 622 C CA . SER A 1 84 ? 4.202 -15.263 11.790 1.00 62.72 84 SER A CA 1
ATOM 623 C C . SER A 1 84 ? 3.888 -13.970 12.571 1.00 62.72 84 SER A C 1
ATOM 625 O O . SER A 1 84 ? 4.462 -12.898 12.387 1.00 62.72 84 SER A O 1
ATOM 627 N N . VAL A 1 85 ? 2.984 -14.159 13.535 1.00 61.22 85 VAL A N 1
ATOM 628 C CA . VAL A 1 85 ? 2.706 -13.431 14.785 1.00 61.22 85 VAL A CA 1
ATOM 629 C C . VAL A 1 85 ? 1.990 -12.078 14.735 1.00 61.22 85 VAL A C 1
ATOM 631 O O . VAL A 1 85 ? 1.134 -11.916 15.588 1.00 61.22 85 VAL A O 1
ATOM 634 N N . ASN A 1 86 ? 2.193 -11.134 13.805 1.00 69.81 86 ASN A N 1
ATOM 635 C CA . ASN A 1 86 ? 1.398 -9.882 13.838 1.00 69.81 86 ASN A CA 1
ATOM 636 C C . ASN A 1 86 ? 1.286 -9.146 12.494 1.00 69.81 86 ASN A C 1
ATOM 638 O O . ASN A 1 86 ? 2.282 -8.962 11.795 1.00 69.81 86 ASN A O 1
ATOM 642 N N . LEU A 1 87 ? 0.104 -8.583 12.209 1.00 78.31 87 LEU A N 1
ATOM 643 C CA . LEU A 1 87 ? -0.017 -7.458 11.278 1.00 78.31 87 LEU A CA 1
ATOM 644 C C . LEU A 1 87 ? 0.611 -6.220 11.930 1.00 78.31 87 LEU A C 1
ATOM 646 O O . LEU A 1 87 ? 0.076 -5.679 12.896 1.00 78.31 87 LEU A O 1
ATOM 650 N N . GLN A 1 88 ? 1.748 -5.763 11.406 1.00 77.88 88 GLN A N 1
ATOM 651 C CA . GLN A 1 88 ? 2.405 -4.554 11.899 1.00 77.88 88 GLN A CA 1
ATOM 652 C C . GLN A 1 88 ? 1.977 -3.330 11.093 1.00 77.88 88 GLN A C 1
ATOM 654 O O . GLN A 1 88 ? 2.142 -3.279 9.878 1.00 77.88 88 GLN A O 1
ATOM 659 N N . MET A 1 89 ? 1.501 -2.304 11.795 1.00 81.19 89 MET A N 1
ATOM 660 C CA . MET A 1 89 ? 1.246 -0.982 11.230 1.00 81.19 89 MET A CA 1
ATOM 661 C C . MET A 1 89 ? 2.258 0.008 11.799 1.00 81.19 89 MET A C 1
ATOM 663 O O . MET A 1 89 ? 2.323 0.185 13.016 1.00 81.19 89 MET A O 1
ATOM 667 N N . LYS A 1 90 ? 3.058 0.648 10.941 1.00 79.31 90 LYS A N 1
ATOM 668 C CA . LYS A 1 90 ? 4.096 1.611 11.339 1.00 79.31 90 LYS A CA 1
ATOM 669 C C . LYS A 1 90 ? 4.013 2.866 10.480 1.00 79.31 90 LYS A C 1
ATOM 671 O O . LYS A 1 90 ? 3.804 2.781 9.272 1.00 79.31 90 LYS A O 1
ATOM 676 N N . ALA A 1 91 ? 4.217 4.023 11.099 1.00 80.69 91 ALA A N 1
ATOM 677 C CA . ALA A 1 91 ? 4.255 5.287 10.391 1.00 80.69 91 ALA A CA 1
ATOM 678 C C . ALA A 1 91 ? 5.618 5.399 9.709 1.00 80.69 91 ALA A C 1
ATOM 680 O O . ALA A 1 91 ? 6.643 5.101 10.321 1.00 80.69 91 ALA A O 1
ATOM 681 N N . LYS A 1 92 ? 5.633 5.847 8.450 1.00 80.19 92 LYS A N 1
ATOM 682 C CA . LYS A 1 92 ? 6.880 6.045 7.696 1.00 80.19 92 LYS A CA 1
ATOM 683 C C . LYS A 1 92 ? 7.809 7.050 8.383 1.00 80.19 92 LYS A C 1
ATOM 685 O O . LYS A 1 92 ? 9.022 6.874 8.378 1.00 80.19 92 LYS A O 1
ATOM 690 N N . THR A 1 93 ? 7.230 8.095 8.969 1.00 81.25 93 THR A N 1
ATOM 691 C CA . THR A 1 93 ? 7.966 9.138 9.684 1.00 81.25 93 THR A CA 1
ATOM 692 C C . THR A 1 93 ? 7.820 8.929 11.184 1.00 81.25 93 THR A C 1
ATOM 694 O O . THR A 1 93 ? 6.706 8.790 11.698 1.00 81.25 93 THR A O 1
ATOM 697 N N . VAL A 1 94 ? 8.950 8.944 11.889 1.00 79.62 94 VAL A N 1
ATOM 698 C CA . VAL A 1 94 ? 8.995 8.867 13.352 1.00 79.62 94 VAL A CA 1
ATOM 699 C C . VAL A 1 94 ? 8.154 9.996 13.954 1.00 79.62 94 VAL A C 1
ATOM 701 O O . VAL A 1 94 ? 8.262 11.148 13.543 1.00 79.62 94 VAL A O 1
ATOM 704 N N . GLY A 1 95 ? 7.296 9.657 14.918 1.00 76.06 95 GLY A N 1
ATOM 705 C CA . GLY A 1 95 ? 6.401 10.623 15.558 1.00 76.06 95 GLY A CA 1
ATOM 706 C C . GLY A 1 95 ? 5.129 10.950 14.766 1.00 76.06 95 GLY A C 1
ATOM 707 O O . GLY A 1 95 ? 4.415 11.880 15.135 1.00 76.06 95 GLY A O 1
ATOM 708 N N . LEU A 1 96 ? 4.799 10.207 13.705 1.00 79.00 96 LEU A N 1
ATOM 709 C CA . LEU A 1 96 ? 3.487 10.288 13.052 1.00 79.00 96 LEU A CA 1
ATOM 710 C C . LEU A 1 96 ? 2.574 9.112 13.429 1.00 79.00 96 LEU A C 1
ATOM 712 O O . LEU A 1 96 ? 2.983 8.165 14.099 1.00 79.00 96 LEU A O 1
ATOM 716 N N . LYS A 1 97 ? 1.303 9.210 13.024 1.00 79.19 97 LYS A N 1
ATOM 717 C CA . LYS A 1 97 ? 0.260 8.212 13.297 1.00 79.19 97 LYS A CA 1
ATOM 718 C C . LYS A 1 97 ? 0.240 7.104 12.248 1.00 79.19 97 LYS A C 1
ATOM 720 O O . LYS A 1 97 ? 0.434 7.377 11.066 1.00 79.19 97 LYS A O 1
ATOM 725 N N . SER A 1 98 ? -0.080 5.886 12.681 1.00 82.38 98 SER A N 1
ATOM 726 C CA . SER A 1 98 ? -0.463 4.768 11.803 1.00 82.38 98 SER A CA 1
ATOM 727 C C . SER A 1 98 ? -1.903 4.404 12.119 1.00 82.38 98 SER A C 1
ATOM 729 O O . SER A 1 98 ? -2.194 4.051 13.261 1.00 82.38 98 SER A O 1
ATOM 731 N N . VAL A 1 99 ? -2.805 4.507 11.142 1.00 85.75 99 VAL A N 1
ATOM 732 C CA . VAL A 1 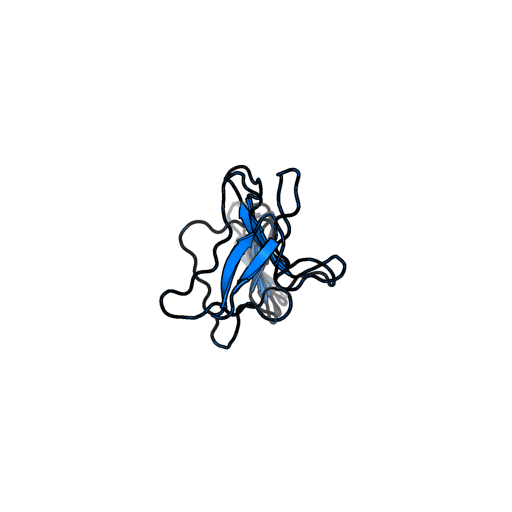99 ? -4.238 4.273 11.360 1.00 85.75 99 VAL A CA 1
ATOM 733 C C . VAL A 1 99 ? -4.848 3.418 10.255 1.00 85.75 99 VAL A C 1
ATOM 735 O O . VAL A 1 99 ? -4.458 3.528 9.095 1.00 85.75 99 VAL A O 1
ATOM 738 N N . ILE A 1 100 ? -5.832 2.603 10.621 1.00 88.50 100 ILE A N 1
ATOM 739 C CA . ILE A 1 100 ? -6.872 2.099 9.724 1.00 88.50 100 ILE A CA 1
ATOM 740 C C . ILE A 1 100 ? -8.017 3.099 9.831 1.00 88.50 100 ILE A C 1
ATOM 742 O O . ILE A 1 100 ? -8.551 3.296 10.920 1.00 88.50 100 ILE A O 1
ATOM 746 N N . GLY A 1 101 ? -8.361 3.768 8.735 1.00 87.75 101 GLY A N 1
ATOM 747 C CA . GLY A 1 101 ? -9.458 4.731 8.696 1.00 87.75 101 GLY A CA 1
ATOM 748 C C . GLY A 1 101 ? -10.618 4.222 7.852 1.00 87.75 101 GLY A C 1
ATOM 749 O O . GLY A 1 101 ? -10.407 3.614 6.806 1.00 87.75 101 GLY A O 1
ATOM 750 N N . TRP A 1 102 ? -11.838 4.521 8.284 1.00 88.44 102 TRP A N 1
ATOM 751 C CA . TRP A 1 102 ? -13.052 4.315 7.501 1.00 88.44 102 TRP A CA 1
ATOM 752 C C . TRP A 1 102 ? -13.540 5.656 6.976 1.00 88.44 102 TRP A C 1
ATOM 754 O O . TRP A 1 102 ? -13.575 6.648 7.709 1.00 88.44 102 TRP A O 1
ATOM 764 N N . TYR A 1 103 ? -13.924 5.680 5.706 1.00 89.19 103 TYR A N 1
ATOM 765 C CA . TYR A 1 103 ? -14.292 6.889 4.984 1.00 89.19 103 TYR A CA 1
ATOM 766 C C . TYR A 1 103 ? -15.597 6.672 4.222 1.00 89.19 103 TYR A C 1
ATOM 768 O O . TYR A 1 103 ? -15.908 5.559 3.799 1.00 89.19 103 TYR A O 1
ATOM 776 N N . LYS A 1 104 ? -16.354 7.750 4.032 1.00 87.88 104 LYS A N 1
ATOM 777 C CA . LYS A 1 104 ? -17.449 7.799 3.061 1.00 87.88 104 LYS A CA 1
ATOM 778 C C . LYS A 1 104 ? -16.889 7.822 1.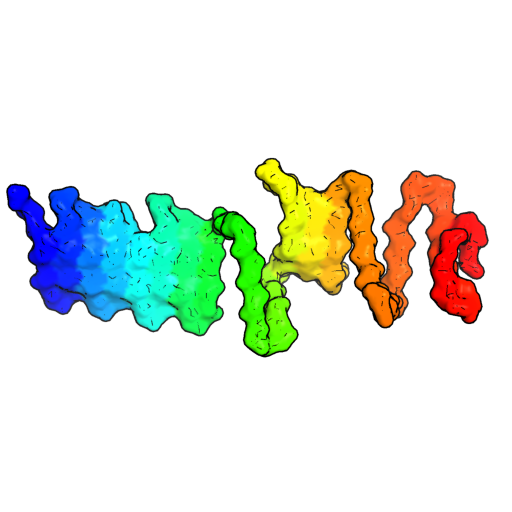637 1.00 87.88 104 LYS A C 1
ATOM 780 O O . LYS A 1 104 ? -15.712 8.108 1.420 1.00 87.88 104 LYS A O 1
ATOM 785 N N . SER A 1 105 ? -17.762 7.601 0.656 1.00 86.12 105 SER A N 1
ATOM 786 C CA . SER A 1 105 ? -17.423 7.712 -0.770 1.00 86.12 105 SER A CA 1
ATOM 787 C C . SER A 1 105 ? -16.925 9.102 -1.181 1.00 86.12 105 SER A C 1
ATOM 789 O O . SER A 1 105 ? -16.252 9.226 -2.196 1.00 86.12 105 SER A O 1
ATOM 791 N N . ASP A 1 106 ? -17.251 10.138 -0.404 1.00 89.38 106 ASP A N 1
ATOM 792 C CA . ASP A 1 106 ? -16.808 11.521 -0.619 1.00 89.38 106 ASP A CA 1
ATOM 793 C C . ASP A 1 106 ? -15.430 11.837 -0.001 1.00 89.38 106 ASP A C 1
ATOM 795 O O . ASP A 1 106 ? -14.965 12.971 -0.078 1.00 89.38 106 ASP A O 1
ATOM 799 N N . GLY A 1 107 ? -14.768 10.853 0.620 1.00 86.62 107 GLY A N 1
ATOM 800 C CA . GLY A 1 107 ? -13.474 11.037 1.279 1.00 86.62 107 GLY A CA 1
ATOM 801 C C . GLY A 1 107 ? -13.554 11.592 2.706 1.00 86.62 107 GLY A C 1
ATOM 802 O O . GLY A 1 107 ? -12.518 11.809 3.333 1.00 86.62 107 GLY A O 1
ATOM 803 N N . THR A 1 108 ? -14.749 11.784 3.270 1.00 88.69 108 THR A N 1
ATOM 804 C CA . THR A 1 108 ? -14.919 12.178 4.677 1.00 88.69 108 THR A CA 1
ATOM 805 C C . THR A 1 108 ? -14.637 10.996 5.599 1.00 88.69 108 THR A C 1
ATOM 807 O O . THR A 1 108 ? -15.283 9.951 5.483 1.00 88.69 108 THR A O 1
ATOM 810 N N . ARG A 1 109 ? -13.716 11.153 6.558 1.00 87.81 109 ARG A N 1
ATOM 811 C CA . ARG A 1 109 ? -13.440 10.123 7.573 1.00 87.81 109 ARG A CA 1
ATOM 812 C C . ARG A 1 109 ? -14.609 10.005 8.552 1.00 87.81 109 ARG A C 1
ATOM 814 O O . ARG A 1 109 ? -15.100 11.011 9.050 1.00 87.81 109 ARG A O 1
ATOM 821 N N . ILE A 1 110 ? -15.041 8.779 8.827 1.00 89.50 110 ILE A N 1
ATOM 822 C CA . ILE A 1 110 ? -16.134 8.465 9.766 1.00 89.50 110 ILE A CA 1
ATOM 823 C C . ILE A 1 110 ? -15.672 7.652 10.972 1.00 89.50 110 ILE A C 1
ATOM 825 O O . ILE A 1 110 ? -16.413 7.502 11.938 1.00 89.50 110 ILE A O 1
ATOM 829 N N . GLY A 1 111 ? -14.440 7.161 10.952 1.00 85.19 111 GLY A N 1
ATOM 830 C CA . GLY A 1 111 ? -13.824 6.521 12.100 1.00 85.19 111 GLY A CA 1
ATOM 831 C C . GLY A 1 111 ? -12.398 6.107 11.797 1.00 85.19 111 GLY A C 1
ATOM 832 O O . GLY A 1 111 ? -11.959 6.141 10.645 1.00 85.19 111 GLY A O 1
ATOM 833 N N . TRP A 1 112 ? -11.675 5.701 12.833 1.00 86.38 112 TRP A N 1
ATOM 834 C CA . TRP A 1 112 ? -10.359 5.093 12.678 1.00 86.38 112 TRP A CA 1
ATOM 835 C C . TRP A 1 112 ? -9.948 4.293 13.916 1.00 86.38 112 TRP A C 1
ATOM 837 O O . TRP A 1 112 ? -10.442 4.531 15.020 1.00 86.38 112 TRP A O 1
ATOM 847 N N . MET A 1 113 ? -9.022 3.356 13.720 1.00 86.94 113 MET A N 1
ATOM 848 C CA . MET A 1 113 ? -8.257 2.713 14.785 1.00 86.94 113 MET A CA 1
ATOM 849 C C . MET A 1 113 ? -6.757 2.827 14.504 1.00 86.94 113 MET A C 1
ATOM 851 O O . MET A 1 113 ? -6.347 2.758 13.347 1.00 86.94 113 MET A O 1
ATOM 855 N N . GLY A 1 114 ? -5.922 3.033 15.520 1.00 84.25 114 GLY A N 1
ATOM 856 C CA . GLY A 1 114 ? -4.476 3.159 15.308 1.00 84.25 114 GLY A CA 1
ATOM 857 C C . GLY A 1 114 ? -3.694 3.726 16.489 1.00 84.25 114 GLY A C 1
ATOM 858 O O . GLY A 1 114 ? -4.226 3.837 17.591 1.00 84.25 114 GLY A O 1
ATOM 859 N N . HIS A 1 115 ? -2.433 4.094 16.242 1.00 79.06 115 HIS A N 1
ATOM 860 C CA . HIS A 1 115 ? -1.494 4.628 17.244 1.00 79.06 115 HIS A CA 1
ATOM 861 C C . HIS A 1 115 ? -0.756 5.884 16.739 1.00 79.06 115 HIS A C 1
ATOM 863 O O . HIS A 1 115 ? -0.597 6.062 15.528 1.00 79.06 115 HIS A O 1
ATOM 869 N N . GLY A 1 116 ? -0.325 6.770 17.653 1.00 70.81 116 GLY A N 1
ATOM 870 C CA . GLY A 1 116 ? 0.545 7.931 17.370 1.00 70.81 116 GLY A CA 1
ATOM 871 C C . GLY A 1 116 ? 0.032 9.308 17.853 1.00 70.81 116 GLY A C 1
ATOM 872 O O . GLY A 1 116 ? -0.923 9.413 18.613 1.00 70.81 116 GLY A O 1
ATOM 873 N N . THR A 1 117 ? 0.672 10.398 17.408 1.00 61.69 117 THR A N 1
ATOM 874 C CA . THR A 1 117 ? 1.102 11.498 18.305 1.00 61.69 117 THR A CA 1
ATOM 875 C C . THR A 1 117 ? 0.102 12.533 18.860 1.00 61.69 117 THR A C 1
ATOM 877 O O . THR A 1 117 ? -0.991 12.780 18.336 1.00 61.69 117 THR A O 1
ATOM 880 N N . GLY A 1 118 ? 0.573 13.103 19.983 1.00 55.94 118 GLY A N 1
ATOM 881 C CA . GLY A 1 118 ? -0.071 13.739 21.142 1.00 55.94 118 GLY A CA 1
ATOM 882 C C . GLY A 1 118 ? 0.684 13.260 22.410 1.00 55.94 118 GLY A C 1
ATOM 883 O O . GLY A 1 118 ? 1.548 12.390 22.288 1.00 55.94 118 GLY A O 1
ATOM 884 N N . ALA A 1 119 ? 0.409 13.783 23.612 1.00 46.25 119 ALA A N 1
ATOM 885 C CA . ALA A 1 119 ? 0.993 13.235 24.847 1.00 46.25 119 ALA A CA 1
ATOM 886 C C . ALA A 1 119 ? 0.236 11.957 25.267 1.00 46.25 119 ALA A C 1
ATOM 888 O O . ALA A 1 119 ? -0.768 12.035 25.964 1.00 46.25 119 ALA A O 1
ATOM 889 N N . ASN A 1 120 ? 0.744 10.809 24.808 1.00 55.66 120 ASN A N 1
ATOM 890 C CA . ASN A 1 120 ? 0.326 9.431 25.102 1.00 55.66 120 ASN A CA 1
ATOM 891 C C . ASN A 1 120 ? -1.063 9.018 24.593 1.00 55.66 120 ASN A C 1
ATOM 893 O O . ASN A 1 120 ? -2.070 9.201 25.269 1.00 55.66 120 ASN A O 1
ATOM 897 N N . TYR A 1 121 ? -1.090 8.334 23.448 1.00 54.25 121 TYR A N 1
ATOM 898 C CA . TYR A 1 121 ? -2.182 7.412 23.149 1.00 54.25 121 TYR A CA 1
ATOM 899 C C . TYR A 1 121 ? -1.618 6.035 22.800 1.00 54.25 121 TYR A C 1
ATOM 901 O O . TYR A 1 121 ? -0.897 5.887 21.809 1.00 54.25 121 TYR A O 1
ATOM 909 N N . ASP A 1 122 ? -1.999 5.051 23.616 1.00 67.88 122 ASP A N 1
ATOM 910 C CA . ASP A 1 122 ? -2.086 3.642 23.236 1.00 67.88 122 ASP A CA 1
ATOM 911 C C . ASP A 1 122 ? -3.105 3.464 22.090 1.00 67.88 122 ASP A C 1
ATOM 913 O O . ASP A 1 122 ? -3.694 4.435 21.595 1.00 67.88 122 ASP A O 1
ATOM 917 N N . LEU A 1 123 ? -3.314 2.220 21.643 1.00 75.62 123 LEU A N 1
ATOM 918 C CA . LEU A 1 123 ? -4.329 1.864 20.644 1.00 75.62 123 LEU A CA 1
ATOM 919 C C . LEU A 1 123 ? -5.640 2.634 20.885 1.00 75.62 123 LEU A C 1
ATOM 921 O O . LEU A 1 123 ? -6.328 2.428 21.880 1.00 75.62 123 LEU A O 1
ATOM 925 N N . THR A 1 124 ? -5.991 3.514 19.951 1.00 76.19 124 THR A N 1
ATOM 926 C CA . THR A 1 124 ? -7.218 4.312 20.011 1.00 76.19 124 THR A CA 1
ATOM 927 C C . THR A 1 124 ? -8.210 3.788 18.986 1.00 76.19 124 THR A C 1
ATOM 929 O O . THR A 1 124 ? -7.828 3.543 17.844 1.00 76.19 124 THR A O 1
ATOM 932 N N . ILE A 1 125 ? -9.480 3.663 19.376 1.00 78.69 125 ILE A N 1
ATOM 933 C CA . ILE A 1 125 ? -10.609 3.358 18.488 1.00 78.69 125 ILE A CA 1
ATOM 934 C C . ILE A 1 125 ? -11.588 4.527 18.576 1.00 78.69 125 ILE A C 1
ATOM 936 O O . ILE A 1 125 ? -12.019 4.894 19.670 1.00 78.69 125 ILE A O 1
ATOM 940 N N . ARG A 1 126 ? -11.936 5.135 17.438 1.00 75.81 126 ARG A N 1
ATOM 941 C CA . ARG A 1 126 ? -12.788 6.328 17.396 1.00 75.81 126 ARG A CA 1
ATOM 942 C C . ARG A 1 126 ? -13.889 6.201 16.349 1.00 75.81 126 ARG A C 1
ATOM 944 O O . ARG A 1 126 ? -13.601 5.963 15.178 1.00 75.81 126 ARG A O 1
ATOM 951 N N . ASN A 1 127 ? -15.129 6.463 16.767 1.00 77.00 127 ASN A N 1
ATOM 952 C CA . ASN A 1 127 ? -16.231 6.795 15.866 1.00 77.00 127 ASN A CA 1
ATOM 953 C C . ASN A 1 127 ? -16.322 8.325 15.715 1.00 77.00 127 ASN A C 1
ATOM 955 O O . ASN A 1 127 ? -16.370 9.050 16.708 1.00 77.00 127 ASN A O 1
ATOM 959 N N . GLU A 1 128 ? -16.317 8.811 14.478 1.00 81.44 128 GLU A N 1
ATOM 960 C CA . GLU A 1 128 ? -16.446 10.234 14.132 1.00 81.44 128 GLU A CA 1
ATOM 961 C C . GLU A 1 128 ? -17.792 10.532 13.436 1.00 81.44 128 GLU A C 1
ATOM 963 O O . GLU A 1 128 ? -18.122 11.693 13.204 1.00 81.44 128 GLU A O 1
ATOM 968 N N . GLY A 1 129 ? -18.594 9.502 13.131 1.00 73.88 129 GLY A N 1
ATOM 969 C CA . GLY A 1 129 ? -19.924 9.626 12.537 1.00 73.88 129 GLY A CA 1
ATOM 970 C C . GLY A 1 129 ? -21.048 9.813 13.564 1.00 73.88 129 GLY A C 1
ATOM 971 O O . GLY A 1 129 ? -21.048 9.214 14.642 1.00 73.88 129 GLY A O 1
ATOM 972 N N . THR A 1 130 ? -22.053 10.617 13.208 1.00 75.94 130 THR A N 1
ATOM 973 C CA . THR A 1 130 ? -23.262 10.838 14.018 1.00 75.94 130 THR A CA 1
ATOM 974 C C . THR A 1 130 ? -24.069 9.545 14.187 1.00 75.94 130 THR A C 1
ATOM 976 O O . THR A 1 130 ? -24.356 8.869 13.203 1.00 75.94 130 THR A O 1
ATOM 979 N N . GLY A 1 131 ? -24.470 9.221 15.423 1.00 70.88 131 GLY A N 1
ATOM 980 C CA . GLY A 1 131 ? -25.390 8.110 15.721 1.00 70.88 131 GLY A CA 1
ATOM 981 C C . GLY A 1 131 ? -24.779 6.702 15.722 1.00 70.88 131 GLY A C 1
ATOM 982 O O . GLY A 1 131 ? -25.521 5.732 15.834 1.00 70.88 131 GLY A O 1
ATOM 983 N N . GLY A 1 132 ? -23.454 6.569 15.600 1.00 67.06 132 GLY A N 1
ATOM 984 C CA . GLY A 1 132 ? -22.761 5.276 15.680 1.00 67.06 132 GLY A CA 1
ATOM 985 C C . GLY A 1 132 ? -22.198 4.965 17.073 1.00 67.06 132 GLY A C 1
ATOM 986 O O . GLY A 1 132 ? -21.844 5.873 17.827 1.00 67.06 132 GLY A O 1
ATOM 987 N N . ASN A 1 133 ? -22.039 3.674 17.379 1.00 75.31 133 ASN A N 1
ATOM 988 C CA . ASN A 1 133 ? -21.424 3.180 18.615 1.00 75.31 133 ASN A CA 1
ATOM 989 C C . ASN A 1 133 ? -20.070 2.515 18.321 1.00 75.31 133 ASN A C 1
ATOM 991 O O . ASN A 1 133 ? -19.913 1.868 17.289 1.00 75.31 133 ASN A O 1
ATOM 995 N N . VAL A 1 134 ? -19.115 2.618 19.250 1.00 78.69 134 VAL A N 1
ATOM 996 C CA . VAL A 1 134 ? -17.963 1.701 19.307 1.00 78.69 134 VAL A CA 1
ATOM 997 C C . VAL A 1 134 ? -18.347 0.566 20.253 1.00 78.69 134 VAL A C 1
ATOM 999 O O . VAL A 1 134 ? -18.616 0.820 21.425 1.00 78.69 134 VAL A O 1
ATOM 1002 N N . GLN A 1 135 ? -18.415 -0.667 19.750 1.00 74.81 135 GLN A N 1
ATOM 1003 C CA . GLN A 1 135 ? -18.779 -1.849 20.537 1.00 74.81 135 GLN A CA 1
ATOM 1004 C C . GLN A 1 135 ? -17.600 -2.819 20.619 1.00 74.81 135 GLN A C 1
ATOM 1006 O O . GLN A 1 135 ? -16.964 -3.115 19.610 1.00 74.81 135 GLN A O 1
ATOM 1011 N N . LEU A 1 136 ? -17.333 -3.321 21.824 1.00 78.88 136 LEU A N 1
ATOM 1012 C CA . LEU A 1 136 ? -16.399 -4.412 22.086 1.00 78.88 136 LEU A CA 1
ATOM 1013 C C . LEU A 1 136 ? -17.235 -5.596 22.585 1.00 78.88 136 LEU A C 1
ATOM 1015 O O . LEU A 1 136 ? -17.852 -5.498 23.644 1.00 78.88 136 LEU A O 1
ATOM 1019 N N . ILE A 1 137 ? -17.315 -6.670 21.799 1.00 74.62 137 ILE A N 1
ATOM 1020 C CA . ILE A 1 137 ? -18.172 -7.835 22.066 1.00 74.62 137 ILE A CA 1
ATOM 1021 C C . ILE A 1 137 ? -17.290 -9.081 22.074 1.00 74.62 137 ILE A C 1
ATOM 1023 O O . ILE A 1 137 ? -16.424 -9.231 21.215 1.00 74.62 137 ILE A O 1
ATOM 1027 N N . ALA A 1 138 ? -17.514 -9.970 23.038 1.00 74.62 138 ALA A N 1
ATOM 1028 C CA . ALA A 1 138 ? -16.922 -11.298 23.056 1.00 74.62 138 ALA A CA 1
ATOM 1029 C C . ALA A 1 138 ? -18.054 -12.332 23.003 1.00 74.62 138 ALA A C 1
ATOM 1031 O O . ALA A 1 138 ? -18.859 -12.395 23.927 1.00 74.62 138 ALA A O 1
ATOM 1032 N N . ASP A 1 139 ? -18.113 -13.132 21.934 1.00 68.06 139 ASP A N 1
ATOM 1033 C CA . ASP A 1 139 ? -19.221 -14.074 21.684 1.00 68.06 139 ASP A CA 1
ATOM 1034 C C . ASP A 1 139 ? -19.376 -15.138 22.786 1.00 68.06 139 ASP A C 1
ATOM 1036 O O . ASP A 1 139 ? -20.486 -15.554 23.110 1.00 68.06 139 ASP A O 1
ATOM 1040 N N . SER A 1 140 ? -18.268 -15.564 23.399 1.00 73.81 140 SER A N 1
ATOM 1041 C CA . SER A 1 140 ? -18.255 -16.514 24.522 1.00 73.81 140 SER A CA 1
ATOM 1042 C C . SER A 1 140 ? -17.153 -16.214 25.549 1.00 73.81 140 SER A C 1
ATOM 1044 O O . SER A 1 140 ? -16.713 -17.109 26.269 1.00 73.81 140 SER A O 1
ATOM 1046 N N . GLY A 1 141 ? -16.646 -14.978 25.571 1.00 71.88 141 GLY A N 1
ATOM 1047 C CA . GLY A 1 141 ? -15.486 -14.568 26.368 1.00 71.88 141 GLY A CA 1
ATOM 1048 C C . GLY A 1 141 ? -15.761 -13.359 27.259 1.00 71.88 141 GLY A C 1
ATOM 1049 O O . GLY A 1 141 ? -16.852 -12.798 27.260 1.00 71.88 141 GLY A O 1
ATOM 1050 N N . ILE A 1 142 ? -14.747 -12.948 28.018 1.00 70.69 142 ILE A N 1
ATOM 1051 C CA . ILE A 1 142 ? -14.790 -11.750 28.864 1.00 70.69 142 ILE A CA 1
ATOM 1052 C C . ILE A 1 142 ? -13.966 -10.656 28.181 1.00 70.69 142 ILE A C 1
ATOM 1054 O O . ILE A 1 142 ? -12.825 -10.892 27.783 1.00 70.69 142 ILE A O 1
ATOM 1058 N N . VAL A 1 143 ? -14.528 -9.452 28.059 1.00 75.50 143 VAL A N 1
ATOM 1059 C CA . VAL A 1 143 ? -13.760 -8.260 27.679 1.00 75.50 143 VAL A CA 1
ATOM 1060 C C . VAL A 1 143 ? -13.093 -7.717 28.939 1.00 75.50 143 VAL A C 1
ATOM 1062 O O . VAL A 1 143 ? -13.761 -7.171 29.814 1.00 75.50 143 VAL A O 1
ATOM 1065 N N . TYR A 1 144 ? -11.775 -7.874 29.041 1.00 67.50 144 TYR A N 1
ATOM 1066 C CA . TYR A 1 144 ? -10.995 -7.284 30.125 1.00 67.50 144 TYR A CA 1
ATOM 1067 C C . TYR A 1 144 ? -10.629 -5.840 29.776 1.00 67.50 144 TYR A C 1
ATOM 1069 O O . TYR A 1 144 ? -9.923 -5.591 28.800 1.00 67.50 144 TYR A O 1
ATOM 1077 N N . VAL A 1 145 ? -11.089 -4.891 30.591 1.00 70.75 145 VAL A N 1
ATOM 1078 C CA . VAL A 1 145 ? -10.654 -3.489 30.551 1.00 70.75 145 VAL A CA 1
ATOM 1079 C C . VAL A 1 145 ? -9.902 -3.215 31.850 1.00 70.75 145 VAL A C 1
ATOM 1081 O O . VAL A 1 145 ? -10.524 -3.020 32.890 1.00 70.75 145 VAL A O 1
ATOM 1084 N N . ASN A 1 146 ? -8.569 -3.275 31.810 1.00 55.75 146 ASN A N 1
ATOM 1085 C CA . ASN A 1 146 ? -7.739 -3.137 33.011 1.00 55.75 146 ASN A CA 1
ATOM 1086 C C . ASN A 1 146 ? -7.459 -1.676 33.400 1.00 55.75 146 ASN A C 1
ATOM 1088 O O . ASN A 1 146 ? -7.384 -0.787 32.552 1.00 55.75 146 ASN A O 1
ATOM 1092 N N . ASP A 1 147 ? -7.279 -1.501 34.713 1.00 49.22 147 ASP A N 1
ATOM 1093 C CA . ASP A 1 147 ? -6.758 -0.381 35.513 1.00 49.22 147 ASP A CA 1
ATOM 1094 C C . ASP A 1 147 ? -7.327 1.037 35.330 1.00 49.22 147 ASP A C 1
ATOM 1096 O O . ASP A 1 147 ? -7.406 1.751 36.326 1.00 49.22 147 ASP A O 1
ATOM 1100 N N . TYR A 1 148 ? -7.805 1.469 34.156 1.00 53.12 148 TYR A N 1
ATOM 1101 C CA . TYR A 1 148 ? -8.332 2.835 33.980 1.00 53.12 148 TYR A CA 1
ATOM 1102 C C . TYR A 1 148 ? -9.404 2.947 32.881 1.00 53.12 148 TYR A C 1
ATOM 1104 O O . TYR A 1 148 ? -9.188 3.559 31.833 1.00 53.12 148 TYR A O 1
ATOM 1112 N N . LEU A 1 149 ? -10.614 2.430 33.129 1.00 63.47 149 LEU A N 1
ATOM 1113 C CA . LEU A 1 149 ? -11.779 2.798 32.316 1.00 63.47 149 LEU A CA 1
ATOM 1114 C C . LEU A 1 149 ? -12.267 4.199 32.713 1.00 63.47 149 LEU A C 1
ATOM 1116 O O . LEU A 1 149 ? -13.037 4.371 33.657 1.00 63.47 149 LEU A O 1
ATOM 1120 N N . LYS A 1 150 ? -11.852 5.218 31.961 1.00 55.03 150 LYS A N 1
ATOM 1121 C CA . LYS A 1 150 ? -12.414 6.566 32.081 1.00 55.03 150 LYS A CA 1
ATOM 1122 C C . LYS A 1 150 ? -13.579 6.731 31.106 1.00 55.03 150 LYS A C 1
ATOM 1124 O O . LYS A 1 150 ? -13.381 7.079 29.946 1.00 55.03 150 LYS A O 1
ATOM 1129 N N . VAL A 1 151 ? -14.805 6.509 31.579 1.00 61.03 151 VAL A N 1
ATOM 1130 C CA . VAL A 1 151 ? -16.017 6.852 30.817 1.00 61.03 151 VAL A CA 1
ATOM 1131 C C . VAL A 1 151 ? -16.274 8.347 30.972 1.00 61.03 151 VAL A C 1
ATOM 1133 O O . VAL A 1 151 ? -16.828 8.795 31.969 1.00 61.03 151 VAL A O 1
ATOM 1136 N N . SER A 1 152 ? -15.845 9.147 30.000 1.00 52.25 152 SER A N 1
ATOM 1137 C CA . SER A 1 152 ? -16.196 10.565 29.936 1.00 52.25 152 SER A CA 1
ATOM 1138 C C . SER A 1 152 ? -17.138 10.800 28.768 1.00 52.25 152 SER A C 1
ATOM 1140 O O . SER A 1 152 ? -16.690 10.846 27.627 1.00 52.25 152 SER A O 1
ATOM 1142 N N . THR A 1 153 ? -18.431 10.947 29.034 1.00 53.25 153 THR A N 1
ATOM 1143 C CA . THR A 1 153 ? -19.294 11.930 28.359 1.00 53.25 153 THR A CA 1
ATOM 1144 C C . THR A 1 153 ? -20.691 11.839 28.934 1.00 53.25 153 THR A C 1
ATOM 1146 O O . THR A 1 153 ? -21.352 10.816 28.801 1.00 53.25 153 THR A O 1
ATOM 1149 N N . LEU A 1 154 ? -21.174 12.948 29.485 1.00 51.41 154 LEU A N 1
ATOM 1150 C CA . LEU A 1 154 ? -22.597 13.200 29.481 1.00 51.41 154 LEU A CA 1
ATOM 1151 C C . LEU A 1 154 ? -22.879 14.640 29.103 1.00 51.41 154 LEU A C 1
ATOM 1153 O O . LEU A 1 154 ? -22.512 15.586 29.784 1.00 51.41 154 LEU A O 1
ATOM 1157 N N . THR A 1 155 ? -23.550 14.771 27.967 1.00 56.22 155 THR A N 1
ATOM 1158 C CA . THR A 1 155 ? -24.176 15.986 27.447 1.00 56.22 155 THR A CA 1
ATOM 1159 C C . THR A 1 155 ? -25.419 16.392 28.251 1.00 56.22 155 THR A C 1
ATOM 1161 O O . THR A 1 155 ? -26.172 17.257 27.817 1.00 56.22 155 THR A O 1
ATOM 1164 N N . GLY A 1 156 ? -25.661 15.764 29.405 1.00 52.94 156 GLY A N 1
ATOM 1165 C CA . GLY A 1 156 ? -26.640 16.207 30.388 1.00 52.94 156 GLY A CA 1
ATOM 1166 C C . GLY A 1 156 ? -25.964 17.098 31.424 1.00 52.94 156 GLY A C 1
ATOM 1167 O O . GLY A 1 156 ? -24.845 16.833 31.848 1.00 52.94 156 GLY A O 1
ATOM 1168 N N . THR A 1 157 ? -26.639 18.161 31.846 1.00 53.12 157 THR A N 1
ATOM 1169 C CA . THR A 1 157 ? -26.240 18.945 33.017 1.00 53.12 157 THR A CA 1
ATOM 1170 C C . THR A 1 157 ? -26.321 18.059 34.268 1.00 53.12 157 THR A C 1
ATOM 1172 O O . THR A 1 157 ? -27.399 17.900 34.833 1.00 53.12 157 THR A O 1
ATOM 1175 N N . GLY A 1 158 ? -25.206 17.439 34.667 1.00 56.38 158 GLY A N 1
ATOM 1176 C CA . GLY A 1 158 ? -25.102 16.596 35.863 1.00 56.38 158 GLY A CA 1
ATOM 1177 C C . GLY A 1 158 ? -23.909 15.635 35.814 1.00 56.38 158 GLY A C 1
ATOM 1178 O O . GLY A 1 158 ? -23.449 15.264 34.737 1.00 56.38 158 GLY A O 1
ATOM 1179 N N . ASN A 1 159 ? -23.399 15.234 36.983 1.00 53.19 159 ASN A N 1
ATOM 1180 C CA . ASN A 1 159 ? -22.408 14.161 37.078 1.00 53.19 159 ASN A CA 1
ATOM 1181 C C . ASN A 1 159 ? -23.132 12.821 36.921 1.00 53.19 159 ASN A C 1
ATOM 1183 O O . ASN A 1 159 ? -23.978 12.487 37.746 1.00 53.19 159 ASN A O 1
ATOM 1187 N N . ASP A 1 160 ? -22.790 12.053 35.895 1.00 60.19 160 ASP A N 1
ATOM 1188 C CA . ASP A 1 160 ? -23.247 10.674 35.754 1.00 60.19 160 ASP A CA 1
ATOM 1189 C C . ASP A 1 160 ? -22.070 9.737 35.994 1.00 60.19 160 ASP A C 1
ATOM 1191 O O . ASP A 1 160 ? -21.035 9.810 35.326 1.00 60.19 160 ASP A O 1
ATOM 1195 N N . TYR A 1 161 ? -22.240 8.874 36.984 1.00 60.84 161 TYR A N 1
ATOM 1196 C CA . TYR A 1 161 ? -21.242 7.925 37.432 1.00 60.84 161 TYR A CA 1
ATOM 1197 C C . TYR A 1 161 ? -21.556 6.557 36.832 1.00 60.84 161 TYR A C 1
ATOM 1199 O O . TYR A 1 161 ? -22.712 6.130 36.777 1.00 60.84 161 TYR A O 1
ATOM 1207 N N . VAL A 1 162 ? -20.520 5.851 36.388 1.00 69.50 162 VAL A N 1
ATOM 1208 C CA . VAL A 1 162 ? -20.614 4.426 36.068 1.00 69.50 162 VAL A CA 1
ATOM 1209 C C . VAL A 1 162 ? -20.076 3.675 37.274 1.00 69.50 162 VAL A C 1
ATOM 1211 O O . VAL A 1 162 ? -18.878 3.713 37.546 1.00 69.50 162 VAL A O 1
ATOM 1214 N N . CYS A 1 163 ? -20.976 3.047 38.019 1.00 71.12 163 CYS A N 1
ATOM 1215 C CA . CYS A 1 163 ? -20.666 2.349 39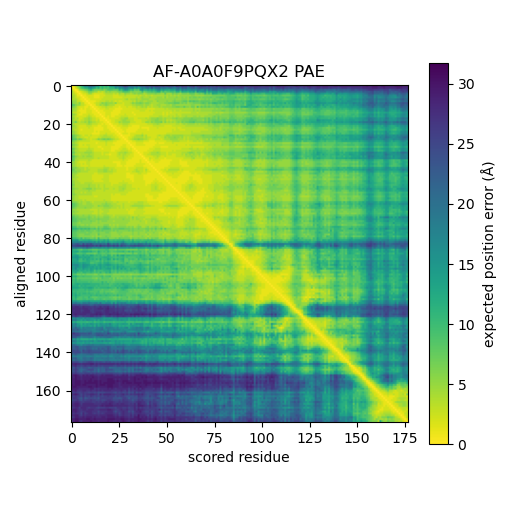.256 1.00 71.12 163 CYS A CA 1
ATOM 1216 C C . CYS A 1 163 ? -20.582 0.850 39.015 1.00 71.12 163 CYS A C 1
ATOM 1218 O O . CYS A 1 163 ? -21.254 0.314 38.134 1.00 71.12 163 CYS A O 1
ATOM 1220 N N . VAL A 1 164 ? -19.761 0.177 39.814 1.00 78.75 164 VAL A N 1
ATOM 1221 C CA . VAL A 1 164 ? -19.623 -1.278 39.808 1.00 78.75 164 VAL A CA 1
ATOM 1222 C C . VAL A 1 164 ? -20.181 -1.786 41.130 1.00 78.75 164 VAL A C 1
ATOM 1224 O O . VAL A 1 164 ? -19.735 -1.349 42.189 1.00 78.75 164 VAL A O 1
ATOM 1227 N N . ASN A 1 165 ? -21.192 -2.656 41.091 1.00 78.81 165 ASN A N 1
ATOM 1228 C CA . ASN A 1 165 ? -21.742 -3.225 42.323 1.00 78.81 165 ASN A CA 1
ATOM 1229 C C . ASN A 1 165 ? -20.810 -4.310 42.892 1.00 78.81 165 ASN A C 1
ATOM 1231 O O . ASN A 1 165 ? -19.823 -4.708 42.273 1.00 78.81 165 ASN A O 1
ATOM 1235 N N . SER A 1 166 ? -21.150 -4.836 44.068 1.00 79.00 166 SER A N 1
ATOM 1236 C CA . SER A 1 166 ? -20.376 -5.884 44.748 1.00 79.00 166 SER A CA 1
ATOM 1237 C C . SER A 1 166 ? -20.239 -7.197 43.963 1.00 79.00 166 SER A C 1
ATOM 1239 O O . SER A 1 166 ? -19.439 -8.044 44.349 1.00 79.00 166 SER A O 1
ATOM 1241 N N . VAL A 1 167 ? -20.989 -7.370 42.868 1.00 79.75 167 VAL A N 1
ATOM 1242 C CA . VAL A 1 167 ? -20.903 -8.525 41.961 1.00 79.75 167 VAL A CA 1
ATOM 1243 C C . VAL A 1 167 ? -20.279 -8.175 40.602 1.00 79.75 167 VAL A C 1
ATOM 1245 O O . VAL A 1 167 ? -20.340 -8.978 39.675 1.00 79.75 167 VAL A O 1
ATOM 1248 N N . GLY A 1 168 ? -19.669 -6.993 40.458 1.00 70.44 168 GLY A N 1
ATOM 1249 C CA . GLY A 1 168 ? -18.942 -6.602 39.246 1.00 70.44 168 GLY A CA 1
ATOM 1250 C C . GLY A 1 168 ? -19.817 -6.087 38.097 1.00 70.44 168 GLY A C 1
ATOM 1251 O O . GLY A 1 168 ? -19.310 -5.866 37.000 1.00 70.44 168 GLY A O 1
ATOM 1252 N N . GLN A 1 169 ? -21.120 -5.885 38.308 1.00 75.12 169 GLN A N 1
ATOM 1253 C CA . GLN A 1 169 ? -22.015 -5.362 37.274 1.00 75.12 169 GLN A CA 1
ATOM 1254 C C . GLN A 1 169 ? -21.919 -3.839 37.204 1.00 75.12 169 GLN A C 1
ATOM 1256 O O . GLN A 1 169 ? -22.006 -3.154 38.226 1.00 75.12 169 GLN A O 1
ATOM 1261 N N . MET A 1 170 ? -21.784 -3.317 35.985 1.00 77.62 170 MET A N 1
ATOM 1262 C CA . MET A 1 170 ? -21.756 -1.882 35.719 1.00 77.62 170 MET A CA 1
ATOM 1263 C C . MET A 1 170 ? -23.177 -1.325 35.604 1.00 77.62 170 MET A C 1
ATOM 1265 O O . MET A 1 170 ? -23.993 -1.846 34.843 1.00 77.62 170 MET A O 1
ATOM 1269 N N . PHE A 1 171 ? -23.466 -0.243 36.323 1.00 74.19 171 PHE A N 1
ATOM 1270 C CA . PHE A 1 171 ? -24.740 0.472 36.254 1.00 74.19 171 PHE A CA 1
ATOM 1271 C C . PHE A 1 171 ? -24.520 1.987 36.268 1.00 74.19 171 PHE A C 1
ATOM 1273 O O . PHE A 1 171 ? -23.491 2.485 36.725 1.00 74.19 171 PHE A O 1
ATOM 1280 N N . ARG A 1 172 ? -25.491 2.730 35.736 1.00 73.69 172 ARG A N 1
ATOM 1281 C CA . ARG A 1 172 ? -25.470 4.196 35.714 1.00 73.69 172 ARG A CA 1
ATOM 1282 C C . ARG A 1 172 ? -26.081 4.735 37.005 1.00 73.69 172 ARG A C 1
ATOM 1284 O O .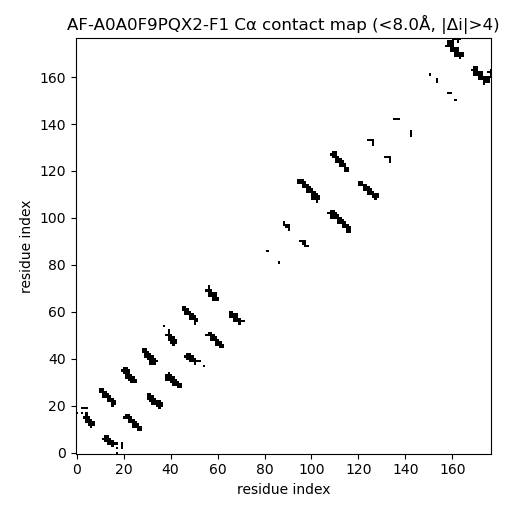 ARG A 1 172 ? -27.156 4.288 37.397 1.00 73.69 172 ARG A O 1
ATOM 1291 N N . SER A 1 173 ? -25.416 5.699 37.631 1.00 72.38 173 SER A N 1
ATOM 1292 C CA . SER A 1 173 ? -25.903 6.396 38.820 1.00 72.38 173 SER A CA 1
ATOM 1293 C C . SER A 1 173 ? -25.792 7.905 38.642 1.00 72.38 173 SER A C 1
ATOM 1295 O O . SER A 1 173 ? -24.724 8.425 38.326 1.00 72.38 173 SER A O 1
ATOM 1297 N N . SER A 1 174 ? -26.885 8.611 38.919 1.00 71.69 174 SER A N 1
ATOM 1298 C CA . SER A 1 174 ? -26.935 10.075 38.928 1.00 71.69 174 SER A CA 1
ATOM 1299 C C . SER A 1 174 ? -26.621 10.680 40.305 1.00 71.69 174 SER A C 1
ATOM 1301 O O . SER A 1 174 ? -26.715 11.892 40.475 1.00 71.69 174 SER A O 1
ATOM 1303 N N . SER A 1 175 ? -26.304 9.853 41.310 1.00 77.06 175 SER A N 1
ATOM 1304 C CA . SER A 1 175 ? -26.102 10.274 42.708 1.00 77.06 175 SER A CA 1
ATOM 1305 C C . SER A 1 175 ? -24.780 9.800 43.323 1.00 77.06 175 SER A C 1
ATOM 1307 O O . SER A 1 175 ? -24.608 9.907 44.534 1.00 77.06 175 SER A O 1
ATOM 1309 N N . GLY A 1 176 ? -23.852 9.290 42.508 1.00 71.31 176 GLY A N 1
ATOM 1310 C CA . GLY A 1 176 ? -22.559 8.760 42.956 1.00 71.31 176 GLY A CA 1
ATOM 1311 C C . GLY A 1 176 ? -22.489 7.233 42.988 1.00 71.31 176 GLY A C 1
ATOM 1312 O O . GLY A 1 176 ? -23.495 6.545 42.791 1.00 71.31 176 GLY A O 1
ATOM 1313 N N . CYS A 1 177 ? -21.276 6.737 43.218 1.00 69.44 177 CYS A N 1
ATOM 1314 C CA . CYS A 1 177 ? -20.980 5.371 43.634 1.00 69.44 177 CYS A CA 1
ATOM 1315 C C . CYS A 1 177 ? -20.623 5.417 45.128 1.00 69.44 177 CYS A C 1
ATOM 1317 O O . CYS A 1 177 ? -20.988 4.459 45.829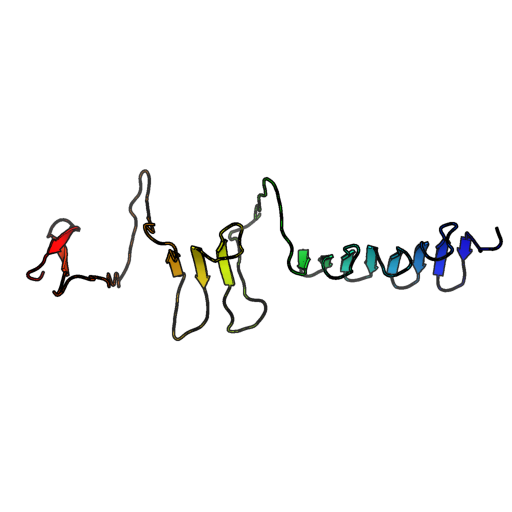 1.00 69.44 177 CYS A O 1
#

Organism: NCBI:txid412755

pLDDT: mean 82.03, std 13.6, range [46.25, 98.25]